Protein AF-A0A1J0VR83-F1 (afdb_monomer_lite)

InterPro domains:
  IPR036388 Winged helix-like DNA-binding domain superfamily [G3DSA:1.10.10.10] (8-56)

Structure (mmCIF, N/CA/C/O backbone):
data_AF-A0A1J0VR83-F1
#
_entry.id   AF-A0A1J0VR83-F1
#
loop_
_atom_site.group_PDB
_atom_site.id
_atom_site.type_symbol
_atom_site.label_atom_id
_atom_site.label_alt_id
_atom_site.label_comp_id
_atom_site.label_asym_id
_atom_site.label_entity_id
_atom_site.label_seq_id
_atom_site.pdbx_PDB_ins_code
_atom_site.Cartn_x
_atom_site.Cartn_y
_atom_site.Cartn_z
_atom_site.occupancy
_atom_site.B_iso_or_equiv
_atom_site.auth_seq_id
_atom_site.auth_comp_id
_atom_site.auth_asym_id
_atom_site.auth_atom_id
_atom_site.pdbx_PDB_model_num
ATOM 1 N N . MET A 1 1 ? -0.948 18.414 -4.778 1.00 46.72 1 MET A N 1
ATOM 2 C CA . MET A 1 1 ? 0.469 17.977 -4.797 1.00 46.72 1 MET A CA 1
ATOM 3 C C . MET A 1 1 ? 0.569 16.507 -4.365 1.00 46.72 1 MET A C 1
ATOM 5 O O . MET A 1 1 ? 1.313 16.176 -3.461 1.00 46.72 1 MET A O 1
ATOM 9 N N . LEU A 1 2 ? -0.232 15.633 -4.988 1.00 49.78 2 LEU A N 1
ATOM 10 C CA . LEU A 1 2 ? -0.326 14.187 -4.701 1.00 49.78 2 LEU A CA 1
ATOM 11 C C . LEU A 1 2 ? 0.102 13.366 -5.934 1.00 49.78 2 LEU A C 1
ATOM 13 O O . LEU A 1 2 ? 0.636 12.272 -5.825 1.00 49.78 2 LEU A O 1
ATOM 17 N N . SER A 1 3 ? -0.039 13.974 -7.114 1.00 47.47 3 SER A N 1
ATOM 18 C CA . SER A 1 3 ? 0.228 13.398 -8.430 1.00 47.47 3 SER A CA 1
ATOM 19 C C . SER A 1 3 ? 1.700 13.061 -8.684 1.00 47.47 3 SER A C 1
ATOM 21 O O . SER A 1 3 ? 1.986 12.199 -9.494 1.00 47.47 3 SER A O 1
ATOM 23 N N . ARG A 1 4 ? 2.645 13.706 -7.984 1.00 49.53 4 ARG A N 1
ATOM 24 C CA . ARG A 1 4 ? 4.092 13.487 -8.191 1.00 49.53 4 ARG A CA 1
ATOM 25 C C . ARG A 1 4 ? 4.676 12.358 -7.347 1.00 49.53 4 ARG A C 1
ATOM 27 O O . ARG A 1 4 ? 5.785 11.926 -7.622 1.00 49.53 4 ARG A O 1
ATOM 34 N N . LEU A 1 5 ? 3.960 11.911 -6.312 1.00 55.03 5 LEU A N 1
ATOM 35 C CA . LEU A 1 5 ? 4.438 10.830 -5.453 1.00 55.03 5 LEU A CA 1
ATOM 36 C C . LEU A 1 5 ? 4.129 9.459 -6.061 1.00 55.03 5 LEU A C 1
ATOM 38 O O . LEU A 1 5 ? 4.883 8.527 -5.845 1.00 55.03 5 LEU A O 1
ATOM 42 N N . LEU A 1 6 ? 3.056 9.367 -6.853 1.00 54.00 6 LEU A N 1
ATOM 43 C CA . LEU A 1 6 ? 2.635 8.161 -7.573 1.00 54.00 6 LEU A CA 1
ATOM 44 C C . LEU A 1 6 ? 3.388 7.963 -8.902 1.00 54.00 6 LEU A C 1
ATOM 46 O O . LEU A 1 6 ? 3.513 6.834 -9.353 1.00 54.00 6 LEU A O 1
ATOM 50 N N . ASP A 1 7 ? 3.916 9.040 -9.493 1.00 54.69 7 ASP A N 1
ATOM 51 C CA . ASP A 1 7 ? 4.636 9.024 -10.781 1.00 54.69 7 ASP A CA 1
ATOM 52 C C . ASP A 1 7 ? 6.046 8.404 -10.681 1.00 54.69 7 ASP A C 1
ATOM 54 O O . ASP A 1 7 ? 6.583 7.902 -11.659 1.00 54.69 7 ASP A O 1
ATOM 58 N N . GLY A 1 8 ? 6.643 8.391 -9.481 1.00 51.62 8 GLY A N 1
ATOM 59 C CA . GLY A 1 8 ? 7.980 7.831 -9.238 1.00 51.62 8 GLY A CA 1
ATOM 60 C C . GLY A 1 8 ? 8.011 6.357 -8.819 1.00 51.62 8 GLY A C 1
ATOM 61 O O . GLY A 1 8 ? 9.098 5.813 -8.622 1.00 51.62 8 GLY A O 1
ATOM 62 N N . PHE A 1 9 ? 6.855 5.702 -8.646 1.00 58.78 9 PHE A N 1
ATOM 63 C CA . PHE A 1 9 ? 6.800 4.284 -8.279 1.00 58.78 9 PHE A CA 1
ATOM 64 C C . PHE A 1 9 ? 6.800 3.411 -9.533 1.00 58.78 9 PHE A C 1
ATOM 66 O O . PHE A 1 9 ? 5.771 2.892 -9.963 1.00 58.78 9 PHE A O 1
ATOM 73 N N . ASP A 1 10 ? 7.996 3.223 -10.087 1.00 54.50 10 ASP A N 1
ATOM 74 C CA . ASP A 1 10 ? 8.288 2.268 -11.157 1.00 54.50 10 ASP A CA 1
ATOM 75 C C . ASP A 1 10 ? 8.192 0.825 -10.604 1.00 54.50 10 ASP A C 1
ATOM 77 O O . ASP A 1 10 ? 9.170 0.172 -10.237 1.00 54.50 10 ASP A O 1
ATOM 81 N N . GLY A 1 11 ? 6.960 0.360 -10.391 1.00 60.94 11 GLY A N 1
ATOM 82 C CA . GLY A 1 11 ? 6.626 -1.062 -10.251 1.00 60.94 11 GLY A CA 1
ATOM 83 C C . GLY A 1 11 ? 6.976 -1.776 -8.938 1.00 60.94 11 GLY A C 1
ATOM 84 O O . GLY A 1 11 ? 6.745 -2.979 -8.843 1.00 60.94 11 GLY A O 1
ATOM 85 N N . LYS A 1 12 ? 7.520 -1.110 -7.908 1.00 67.00 12 LYS A N 1
ATOM 86 C CA . LYS A 1 12 ? 7.866 -1.776 -6.629 1.00 67.00 12 LYS A CA 1
ATOM 87 C C . LYS A 1 12 ? 7.400 -0.992 -5.408 1.00 67.00 12 LYS A C 1
ATOM 89 O O . LYS A 1 12 ? 8.198 -0.421 -4.668 1.00 67.00 12 LYS A O 1
ATOM 94 N N . LEU A 1 13 ? 6.096 -1.005 -5.158 1.00 77.38 13 LEU A N 1
ATOM 95 C CA . LEU A 1 13 ? 5.560 -0.594 -3.866 1.00 77.38 13 LEU A CA 1
ATOM 96 C C . LEU A 1 13 ? 5.924 -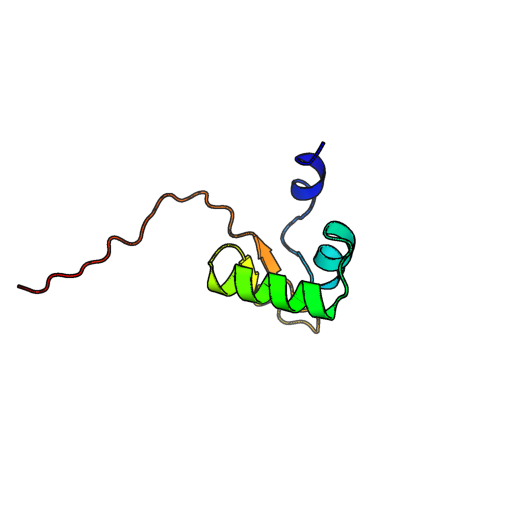1.669 -2.827 1.00 77.38 13 LEU A C 1
ATOM 98 O O . LEU A 1 13 ? 5.689 -2.850 -3.048 1.00 77.38 13 LEU A O 1
ATOM 102 N N . THR A 1 14 ? 6.494 -1.298 -1.682 1.00 81.94 14 THR A N 1
ATOM 103 C CA . THR A 1 14 ? 6.711 -2.235 -0.561 1.00 81.94 14 THR A CA 1
ATOM 104 C C . THR A 1 14 ? 5.909 -1.791 0.658 1.00 81.94 14 THR A C 1
ATOM 106 O O . THR A 1 14 ? 5.510 -0.632 0.759 1.00 81.94 14 THR A O 1
ATOM 109 N N . SER A 1 15 ? 5.700 -2.685 1.629 1.00 81.69 15 SER A N 1
ATOM 110 C CA . SER A 1 15 ? 5.005 -2.342 2.883 1.00 81.69 15 SER A CA 1
ATOM 111 C C . SER A 1 15 ? 5.679 -1.211 3.659 1.00 81.69 15 SER A C 1
ATOM 113 O O . SER A 1 15 ? 5.013 -0.447 4.354 1.00 81.69 15 SER A O 1
ATOM 115 N N . ARG A 1 16 ? 6.999 -1.068 3.513 1.00 81.25 16 ARG A N 1
ATOM 116 C CA . ARG A 1 16 ? 7.774 0.019 4.111 1.00 81.25 16 ARG A CA 1
ATOM 117 C C . ARG A 1 16 ? 7.524 1.356 3.414 1.00 81.25 16 ARG A C 1
ATOM 119 O O . ARG A 1 16 ? 7.338 2.352 4.102 1.00 81.25 16 ARG A O 1
ATOM 126 N N . GLU A 1 17 ? 7.464 1.361 2.086 1.00 81.25 17 GLU A N 1
ATOM 127 C CA . GLU A 1 17 ? 7.126 2.564 1.315 1.00 81.25 17 GLU A CA 1
ATOM 128 C C . GLU A 1 17 ? 5.702 3.025 1.644 1.00 81.25 17 GLU A C 1
ATOM 130 O O . GLU A 1 17 ? 5.491 4.181 2.006 1.00 81.25 17 GLU A O 1
ATOM 135 N N . TRP A 1 18 ? 4.736 2.099 1.656 1.00 84.00 18 TRP A N 1
ATOM 136 C CA . TRP A 1 18 ? 3.353 2.394 2.041 1.00 84.00 18 TRP A CA 1
ATOM 137 C C . TRP A 1 18 ? 3.249 2.994 3.446 1.00 84.00 18 TRP A C 1
ATOM 139 O O . TRP A 1 18 ? 2.540 3.981 3.646 1.00 84.00 18 TRP A O 1
ATOM 149 N N . ALA A 1 19 ? 3.995 2.447 4.411 1.00 86.19 19 ALA A N 1
ATOM 150 C CA . ALA A 1 19 ? 4.051 2.950 5.781 1.00 86.19 19 ALA A CA 1
ATOM 151 C C . ALA A 1 19 ? 4.553 4.402 5.871 1.00 86.19 19 ALA A C 1
ATOM 153 O O . ALA A 1 19 ? 3.990 5.200 6.618 1.00 86.19 19 ALA A O 1
ATOM 154 N N . ILE A 1 20 ? 5.570 4.769 5.084 1.00 83.75 20 ILE 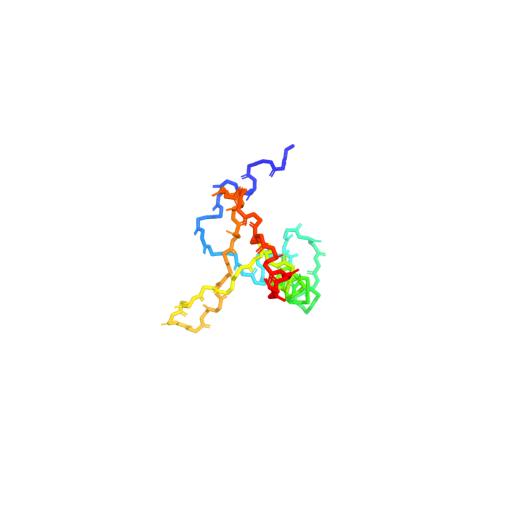A N 1
ATOM 155 C CA . ILE A 1 20 ? 6.120 6.135 5.052 1.00 83.75 20 ILE A CA 1
ATOM 156 C C . ILE A 1 20 ? 5.104 7.115 4.449 1.00 83.75 20 ILE A C 1
ATOM 158 O O . ILE A 1 20 ? 4.906 8.207 4.985 1.00 83.75 20 ILE A O 1
ATOM 162 N N . ILE A 1 21 ? 4.428 6.710 3.371 1.00 79.44 21 ILE A N 1
ATOM 163 C CA . ILE A 1 21 ? 3.442 7.534 2.652 1.00 79.44 21 ILE A CA 1
ATOM 164 C C . ILE A 1 21 ? 2.212 7.800 3.520 1.00 79.44 21 ILE A C 1
ATOM 166 O O . ILE A 1 21 ? 1.765 8.938 3.656 1.00 79.44 21 ILE A O 1
ATOM 170 N N . THR A 1 22 ? 1.679 6.743 4.129 1.00 81.88 22 THR A N 1
ATOM 171 C CA . THR A 1 22 ? 0.473 6.803 4.967 1.00 81.88 22 THR A CA 1
ATOM 172 C C . THR A 1 22 ? 0.770 7.219 6.408 1.00 81.88 22 THR A C 1
ATOM 174 O O . THR A 1 22 ? -0.158 7.408 7.191 1.00 81.88 22 THR A O 1
ATOM 177 N N . LYS A 1 23 ? 2.054 7.387 6.766 1.00 82.56 23 LYS A N 1
ATOM 178 C CA . LYS A 1 23 ? 2.531 7.641 8.136 1.00 82.56 23 LYS A CA 1
ATOM 179 C C . LYS A 1 23 ? 1.992 6.621 9.149 1.00 82.56 23 LYS A C 1
ATOM 181 O O . LYS A 1 23 ? 1.709 6.967 10.294 1.00 82.56 23 LYS A O 1
ATOM 186 N N . THR A 1 24 ? 1.842 5.368 8.725 1.00 84.06 24 THR A N 1
ATOM 187 C CA . THR A 1 24 ? 1.328 4.274 9.555 1.00 84.06 24 THR A CA 1
ATOM 188 C C . THR A 1 24 ? 2.442 3.297 9.937 1.00 84.06 24 THR A C 1
ATOM 190 O O . THR A 1 24 ? 3.539 3.324 9.380 1.00 84.06 24 THR A O 1
ATOM 193 N N . SER A 1 25 ? 2.191 2.423 10.911 1.00 85.81 25 SER A N 1
ATOM 194 C CA . SER A 1 25 ? 3.155 1.377 11.280 1.00 85.81 25 SER A CA 1
ATOM 195 C C . SER A 1 25 ? 3.247 0.302 10.200 1.00 85.81 25 SER A C 1
ATOM 197 O O . SER A 1 25 ? 2.263 0.010 9.528 1.00 85.81 25 SER A O 1
ATOM 199 N N . GLN A 1 26 ? 4.398 -0.367 10.083 1.00 82.12 26 GLN A N 1
ATOM 200 C CA . GLN A 1 26 ? 4.593 -1.434 9.092 1.00 82.12 26 GLN A CA 1
ATOM 201 C C . GLN A 1 26 ? 3.520 -2.537 9.190 1.00 82.12 26 GLN A C 1
ATOM 203 O O . GLN A 1 26 ? 3.074 -3.042 8.166 1.00 82.12 26 GLN A O 1
ATOM 208 N N . ALA A 1 27 ? 3.061 -2.867 10.403 1.00 87.62 27 ALA A N 1
ATOM 209 C CA . ALA A 1 27 ? 1.987 -3.836 10.624 1.00 87.62 27 ALA A CA 1
ATOM 210 C C . ALA A 1 27 ? 0.627 -3.370 10.070 1.00 87.62 27 ALA A C 1
ATOM 212 O O . ALA A 1 27 ? -0.094 -4.169 9.477 1.00 87.62 27 ALA A O 1
ATOM 213 N N . SER A 1 28 ? 0.295 -2.086 10.232 1.00 89.00 28 SER A N 1
ATOM 214 C CA . SER A 1 28 ? -0.930 -1.491 9.686 1.00 89.00 28 SER A CA 1
ATOM 215 C C . SER A 1 28 ? -0.853 -1.403 8.165 1.00 89.00 28 SER A C 1
ATOM 217 O O . SER A 1 28 ? -1.741 -1.900 7.487 1.00 89.00 28 SER A O 1
ATOM 219 N N . ALA A 1 29 ? 0.279 -0.931 7.635 1.00 88.12 29 ALA A N 1
ATOM 220 C CA . ALA A 1 29 ? 0.527 -0.847 6.199 1.00 88.12 29 ALA A CA 1
ATOM 221 C C . ALA A 1 29 ? 0.366 -2.201 5.492 1.00 88.12 29 ALA A C 1
ATOM 223 O O . ALA A 1 29 ? -0.154 -2.274 4.386 1.00 88.12 29 ALA A O 1
ATOM 224 N N . LEU A 1 30 ? 0.803 -3.291 6.128 1.00 86.56 30 LEU A N 1
ATOM 225 C CA . LEU A 1 30 ? 0.681 -4.641 5.577 1.00 86.56 30 LEU A CA 1
ATOM 226 C C . LEU A 1 30 ? -0.781 -5.121 5.550 1.00 86.56 30 LEU A C 1
ATOM 228 O O . LEU A 1 30 ? -1.159 -5.851 4.636 1.00 86.56 30 LEU A O 1
ATOM 232 N N . ARG A 1 31 ? -1.614 -4.698 6.512 1.00 89.50 31 ARG A N 1
ATOM 233 C CA . ARG A 1 31 ? -3.066 -4.936 6.463 1.00 89.50 31 ARG A CA 1
ATOM 234 C C . ARG A 1 31 ? -3.712 -4.125 5.349 1.00 89.50 31 ARG A C 1
ATOM 236 O O . ARG A 1 31 ? -4.373 -4.726 4.517 1.00 89.50 31 ARG A O 1
ATOM 243 N N . ASP A 1 32 ? -3.436 -2.822 5.282 1.00 87.94 32 ASP A N 1
ATOM 244 C CA . ASP A 1 32 ? -3.958 -1.944 4.226 1.00 87.94 32 ASP A CA 1
ATOM 245 C C . ASP A 1 32 ? -3.619 -2.488 2.826 1.00 87.94 32 ASP A C 1
ATOM 247 O O . ASP A 1 32 ? -4.471 -2.541 1.946 1.00 87.94 32 ASP A O 1
ATOM 251 N N . ILE A 1 33 ? -2.388 -2.971 2.627 1.00 86.94 33 ILE A N 1
ATOM 252 C CA . ILE A 1 33 ? -1.970 -3.596 1.365 1.00 86.94 33 ILE A CA 1
ATOM 253 C C . ILE A 1 33 ? -2.733 -4.894 1.082 1.00 86.94 33 ILE A C 1
ATOM 255 O O . ILE A 1 33 ? -3.114 -5.113 -0.063 1.00 86.94 33 ILE A O 1
ATOM 259 N N . ASN A 1 34 ? -2.951 -5.761 2.077 1.00 87.94 34 ASN A N 1
ATOM 260 C CA . ASN A 1 34 ? -3.728 -6.989 1.866 1.00 87.94 34 ASN A CA 1
ATOM 261 C C . ASN A 1 34 ? -5.178 -6.685 1.488 1.00 87.94 34 ASN A C 1
ATOM 263 O O . ASN A 1 34 ? -5.678 -7.297 0.551 1.00 87.94 34 ASN A O 1
ATOM 267 N N . GLU A 1 35 ? -5.810 -5.715 2.149 1.00 90.25 35 GLU A N 1
ATOM 268 C CA . GLU A 1 35 ? -7.162 -5.263 1.801 1.00 90.25 35 GLU A CA 1
ATOM 269 C C . GLU A 1 35 ? -7.195 -4.736 0.359 1.00 90.25 35 GLU A C 1
ATOM 271 O O . GLU A 1 35 ? -8.072 -5.082 -0.420 1.00 90.25 35 GLU A O 1
ATOM 276 N N . LEU A 1 36 ? -6.194 -3.954 -0.055 1.00 85.69 36 LEU A N 1
ATOM 277 C CA . LEU A 1 36 ? -6.098 -3.455 -1.431 1.00 85.69 36 LEU A CA 1
ATOM 278 C C . LEU A 1 36 ? -5.824 -4.552 -2.464 1.00 85.69 36 LEU A C 1
ATOM 280 O O . LEU A 1 36 ? -6.222 -4.402 -3.619 1.00 85.69 36 LEU A O 1
ATOM 284 N N . ILE A 1 37 ? -5.142 -5.631 -2.080 1.00 86.19 37 ILE A N 1
ATOM 285 C CA . ILE A 1 37 ? -4.984 -6.815 -2.932 1.00 86.19 37 ILE A CA 1
ATOM 286 C C . ILE A 1 37 ? -6.317 -7.542 -3.083 1.00 86.19 37 ILE A C 1
ATOM 288 O O . ILE A 1 37 ? -6.673 -7.911 -4.199 1.00 86.19 37 ILE A O 1
ATOM 292 N N . ASP A 1 38 ? -7.054 -7.709 -1.985 1.00 86.56 38 ASP A N 1
ATOM 293 C CA . ASP A 1 38 ? -8.387 -8.322 -1.981 1.00 86.56 38 ASP A CA 1
ATOM 294 C C . ASP A 1 38 ? -9.379 -7.517 -2.839 1.00 86.56 38 ASP A C 1
ATOM 296 O O . ASP A 1 38 ? -10.095 -8.072 -3.670 1.00 86.56 38 ASP A O 1
ATOM 300 N N . LEU A 1 39 ? -9.311 -6.186 -2.748 1.00 84.75 39 LEU A N 1
ATOM 301 C CA . LEU A 1 39 ? -10.089 -5.254 -3.568 1.00 84.75 39 LEU A CA 1
ATOM 302 C C . LEU A 1 39 ? -9.641 -5.192 -5.041 1.00 84.75 39 LEU A C 1
ATOM 304 O O . LEU A 1 39 ? -10.295 -4.527 -5.845 1.00 84.75 39 LEU A O 1
ATOM 308 N N . GLY A 1 40 ? -8.526 -5.829 -5.413 1.00 82.62 40 GLY A N 1
ATOM 309 C CA . GLY A 1 40 ? -7.989 -5.789 -6.778 1.00 82.62 40 GLY A CA 1
ATOM 310 C C . GLY A 1 40 ? -7.365 -4.446 -7.180 1.00 82.62 40 GLY A C 1
ATOM 311 O O . GLY A 1 40 ? -7.216 -4.167 -8.368 1.00 82.62 40 GLY A O 1
ATOM 312 N N . ALA A 1 41 ? -6.984 -3.609 -6.211 1.00 82.75 41 ALA A N 1
ATOM 313 C CA . ALA A 1 41 ? -6.261 -2.355 -6.438 1.00 82.75 41 ALA A CA 1
ATOM 314 C C . ALA A 1 41 ? -4.729 -2.548 -6.467 1.00 82.75 41 ALA A C 1
ATOM 316 O O . ALA A 1 41 ? -4.011 -1.806 -7.144 1.00 82.75 41 ALA A O 1
ATOM 317 N N . LEU A 1 42 ? -4.216 -3.551 -5.747 1.00 82.81 42 LEU A N 1
ATOM 318 C CA . LEU A 1 42 ? -2.802 -3.938 -5.723 1.00 82.81 42 LEU A CA 1
ATOM 319 C C . LEU A 1 42 ? -2.638 -5.406 -6.126 1.00 82.81 42 LEU A C 1
ATOM 321 O O . LEU A 1 42 ? -3.494 -6.236 -5.843 1.00 82.81 42 LEU A O 1
ATOM 325 N N . ARG A 1 43 ? -1.498 -5.767 -6.721 1.00 81.75 43 ARG A N 1
ATOM 326 C CA . ARG A 1 43 ? -1.083 -7.175 -6.839 1.00 81.75 43 ARG A CA 1
ATOM 327 C C . ARG A 1 43 ? 0.268 -7.405 -6.192 1.00 81.75 43 ARG A C 1
ATOM 329 O O . ARG A 1 43 ? 1.129 -6.528 -6.205 1.00 81.75 43 ARG A O 1
ATOM 336 N N . ARG A 1 44 ? 0.484 -8.617 -5.682 1.00 82.56 44 ARG A N 1
ATOM 337 C CA . ARG A 1 44 ? 1.835 -9.098 -5.373 1.00 82.56 44 ARG A CA 1
ATOM 338 C C . ARG A 1 44 ? 2.560 -9.373 -6.684 1.00 82.56 44 ARG A C 1
ATOM 340 O O . ARG A 1 44 ? 2.053 -10.124 -7.511 1.00 82.56 44 ARG A O 1
ATOM 347 N N . SER A 1 45 ? 3.721 -8.757 -6.859 1.00 74.94 45 SER A N 1
ATOM 348 C CA . SER A 1 45 ? 4.628 -9.063 -7.958 1.00 74.94 45 SER A CA 1
ATOM 349 C C . SER A 1 45 ? 5.410 -10.324 -7.609 1.00 74.94 45 SER A C 1
ATOM 351 O O . SER A 1 45 ? 5.949 -10.422 -6.500 1.00 74.94 45 SER A O 1
ATOM 353 N N . ASP A 1 46 ? 5.491 -11.272 -8.542 1.00 63.06 46 ASP A N 1
ATOM 354 C CA . ASP A 1 46 ? 6.215 -12.545 -8.400 1.00 63.06 46 ASP A CA 1
ATOM 355 C C . ASP A 1 46 ? 7.738 -12.334 -8.531 1.00 63.06 46 ASP A C 1
ATOM 357 O O . ASP A 1 46 ? 8.448 -12.922 -9.345 1.00 63.06 46 ASP A O 1
ATOM 361 N N . SER A 1 47 ? 8.258 -11.381 -7.760 1.00 60.16 47 SER A N 1
ATOM 362 C CA . SER A 1 47 ? 9.672 -11.047 -7.755 1.00 60.16 47 SER A CA 1
ATOM 363 C C . SER A 1 47 ? 10.402 -12.132 -6.967 1.00 60.16 47 SER A C 1
ATOM 365 O O . SER A 1 47 ? 10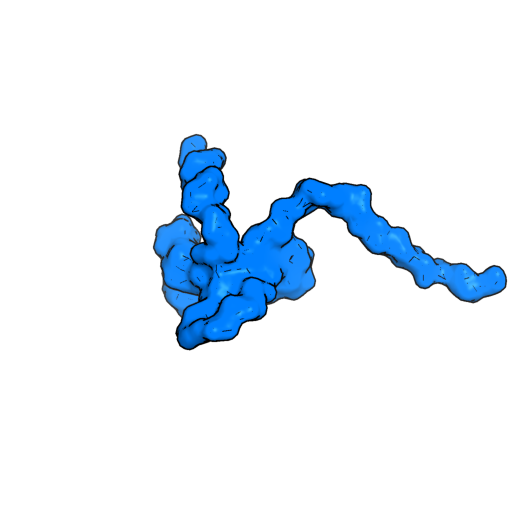.386 -12.141 -5.737 1.00 60.16 47 SER A O 1
ATOM 367 N N . SER A 1 48 ? 11.013 -13.070 -7.693 1.00 52.34 48 SER A N 1
ATOM 368 C CA . SER A 1 48 ? 11.831 -14.185 -7.193 1.00 52.34 48 SER A CA 1
ATOM 369 C C . SER A 1 48 ? 13.127 -13.706 -6.505 1.00 52.34 48 SER A C 1
ATOM 371 O O . SER A 1 48 ? 14.246 -13.991 -6.936 1.00 52.34 48 SER A O 1
ATOM 373 N N . GLY A 1 49 ? 12.987 -12.961 -5.411 1.00 60.59 49 GLY A N 1
ATOM 374 C CA . GLY A 1 49 ? 14.049 -12.515 -4.514 1.00 60.59 49 GLY A CA 1
ATOM 375 C C . GLY A 1 49 ? 13.501 -12.353 -3.094 1.00 60.59 49 GLY A C 1
ATOM 376 O O . GLY A 1 49 ? 12.296 -12.414 -2.878 1.00 60.59 49 GLY A O 1
ATOM 377 N N . ARG A 1 50 ? 14.358 -12.112 -2.091 1.00 65.94 50 ARG A N 1
ATOM 378 C CA . ARG A 1 50 ? 13.955 -11.965 -0.666 1.00 65.94 50 ARG A CA 1
ATOM 379 C C . ARG A 1 50 ? 13.022 -10.766 -0.381 1.00 65.94 50 ARG A C 1
ATOM 381 O O . ARG A 1 50 ? 12.795 -10.434 0.779 1.00 65.94 50 ARG A O 1
ATOM 388 N N . SER A 1 51 ? 12.524 -10.083 -1.409 1.00 60.38 51 SER A N 1
ATOM 389 C CA . SER A 1 51 ? 11.781 -8.832 -1.311 1.00 60.38 51 SER A CA 1
ATOM 390 C C . SER A 1 51 ? 10.434 -8.950 -2.014 1.00 60.38 51 SER A C 1
ATOM 392 O O . SER A 1 51 ? 10.348 -8.915 -3.240 1.00 60.38 51 SER A O 1
ATOM 394 N N . THR A 1 52 ? 9.370 -9.032 -1.217 1.00 72.69 52 THR A N 1
ATOM 395 C CA . THR A 1 52 ? 7.990 -8.939 -1.698 1.00 72.69 52 THR A CA 1
ATOM 396 C C . THR A 1 52 ? 7.734 -7.527 -2.214 1.00 72.69 52 THR A C 1
ATOM 398 O O . THR A 1 52 ? 7.776 -6.561 -1.449 1.00 72.69 52 THR A O 1
ATOM 401 N N . SER A 1 53 ? 7.496 -7.415 -3.517 1.00 77.69 53 SER A N 1
ATOM 402 C CA . SER A 1 53 ? 7.125 -6.160 -4.172 1.00 77.69 53 SER A CA 1
ATOM 403 C C . SER A 1 53 ? 5.647 -6.215 -4.546 1.00 77.69 53 SER A C 1
ATOM 405 O O . SER A 1 53 ? 5.131 -7.274 -4.901 1.00 77.69 53 SER A O 1
ATOM 407 N N . TYR A 1 54 ? 4.968 -5.083 -4.448 1.00 83.31 54 TYR A N 1
ATOM 408 C CA . TYR A 1 54 ? 3.575 -4.901 -4.821 1.00 83.31 54 TYR A CA 1
ATOM 409 C C . TYR A 1 54 ? 3.506 -3.930 -5.999 1.00 83.31 54 TYR A C 1
ATOM 411 O O . TYR A 1 54 ? 4.262 -2.960 -6.067 1.00 83.31 54 TYR A O 1
ATOM 419 N N . GLU A 1 55 ? 2.599 -4.190 -6.925 1.00 80.75 55 GLU A N 1
ATOM 420 C CA . GLU A 1 55 ? 2.360 -3.356 -8.098 1.00 80.75 55 GLU A CA 1
ATOM 421 C C . GLU A 1 55 ? 0.953 -2.768 -8.012 1.00 80.75 55 GLU A C 1
ATOM 423 O O 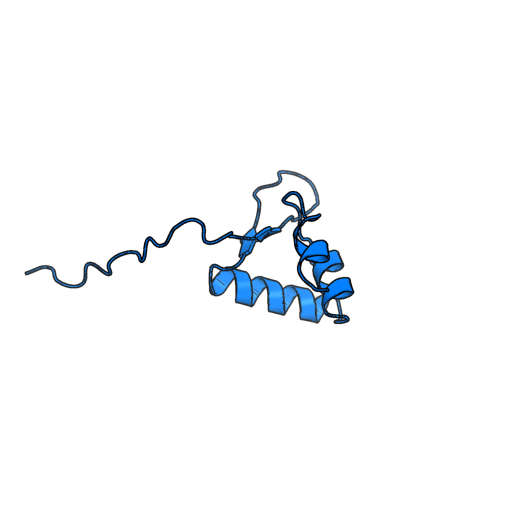. GLU A 1 55 ? 0.001 -3.466 -7.651 1.00 80.75 55 GLU A O 1
ATOM 428 N N . LEU A 1 56 ? 0.825 -1.484 -8.356 1.00 77.25 56 LEU A N 1
ATOM 429 C CA . LEU A 1 56 ? -0.474 -0.855 -8.560 1.00 77.25 56 LEU A CA 1
ATOM 430 C C . LEU A 1 56 ? -1.122 -1.465 -9.793 1.00 77.25 56 LEU A C 1
ATOM 432 O O . LEU A 1 56 ? -0.557 -1.423 -10.887 1.00 77.25 56 LEU A O 1
ATOM 436 N N . ILE A 1 57 ? -2.328 -2.000 -9.619 1.00 74.25 57 ILE A N 1
ATOM 437 C CA . ILE A 1 57 ? -3.184 -2.347 -10.745 1.00 74.25 57 ILE A CA 1
ATOM 438 C C . ILE A 1 57 ? -3.728 -1.013 -11.249 1.00 74.25 57 ILE A C 1
ATOM 440 O O . ILE A 1 57 ? -4.795 -0.549 -10.849 1.00 74.25 57 ILE A O 1
ATOM 444 N N . ALA A 1 58 ? -2.937 -0.333 -12.083 1.00 62.47 58 ALA A N 1
ATOM 445 C CA . ALA A 1 58 ? -3.433 0.797 -12.841 1.00 62.47 58 ALA A CA 1
ATOM 446 C C . ALA A 1 58 ? -4.611 0.266 -13.657 1.00 62.47 58 ALA A C 1
ATOM 448 O O . ALA A 1 58 ? -4.427 -0.525 -14.582 1.00 62.47 58 ALA A O 1
ATOM 449 N N . THR A 1 59 ? -5.825 0.657 -13.271 1.00 54.91 59 THR A N 1
ATOM 450 C CA . THR A 1 59 ? -7.039 0.435 -14.056 1.00 54.91 59 THR A CA 1
ATOM 451 C C . THR A 1 59 ? -6.902 1.243 -15.349 1.00 54.91 59 THR A C 1
ATOM 453 O O . THR A 1 59 ? -7.446 2.327 -15.507 1.00 54.91 59 THR A O 1
ATOM 456 N 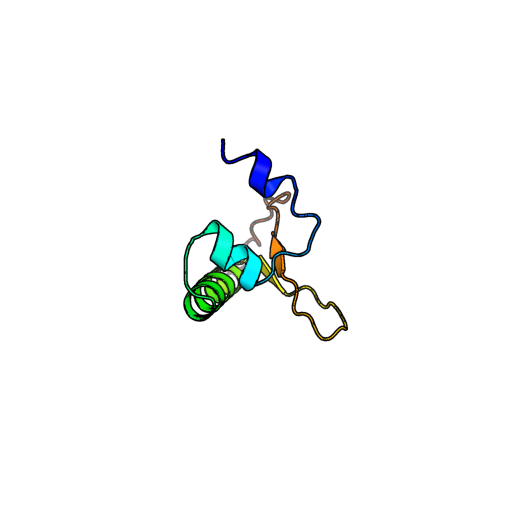N . SER A 1 60 ? -6.099 0.738 -16.278 1.00 49.41 60 SER A N 1
ATOM 457 C CA . SER A 1 60 ? -6.147 1.070 -17.694 1.00 49.41 60 SER A CA 1
ATOM 458 C C . SER A 1 60 ? -6.847 -0.108 -18.356 1.00 49.41 60 SER A C 1
ATOM 460 O O . SER A 1 60 ? -6.229 -0.988 -18.947 1.00 49.41 60 SER A O 1
ATOM 462 N N . GLY A 1 61 ? -8.144 -0.220 -18.084 1.00 50.44 61 GLY A N 1
ATOM 463 C CA . GLY A 1 61 ? -8.907 -1.409 -18.432 1.00 50.44 61 GLY A CA 1
ATOM 464 C C . GLY A 1 61 ? -10.228 -1.451 -17.694 1.00 50.44 61 GLY A C 1
ATOM 465 O O . GLY A 1 61 ? -10.406 -2.234 -16.769 1.00 50.44 61 GLY A O 1
ATOM 466 N N . ASN A 1 62 ? -11.162 -0.608 -18.127 1.00 47.25 62 ASN A N 1
ATOM 467 C CA . ASN A 1 62 ? -12.590 -0.800 -17.911 1.00 47.25 62 ASN A CA 1
ATOM 468 C C . ASN A 1 62 ? -13.047 -2.100 -18.607 1.00 47.25 62 ASN A C 1
ATOM 470 O O . ASN A 1 62 ? -13.729 -2.076 -19.627 1.00 47.25 62 ASN A O 1
ATOM 474 N N . SER A 1 63 ? -12.646 -3.237 -18.057 1.00 49.00 63 SER A N 1
ATOM 475 C CA . SER A 1 63 ? -13.207 -4.548 -18.359 1.00 49.00 63 SER A CA 1
ATOM 476 C C . SER A 1 63 ? -13.702 -5.082 -17.029 1.00 49.00 63 SER A C 1
ATOM 478 O O . SER A 1 63 ? -13.051 -5.876 -16.358 1.00 49.00 63 SER A O 1
ATOM 480 N N . VAL A 1 64 ? -14.857 -4.553 -16.625 1.00 55.31 64 VAL A N 1
ATOM 481 C CA . VAL A 1 64 ? -15.802 -5.294 -15.794 1.00 55.31 64 VAL A CA 1
ATOM 482 C C . VAL A 1 64 ? -15.828 -6.731 -16.324 1.00 55.31 64 VAL A C 1
ATOM 484 O O . VAL A 1 64 ? -16.154 -6.909 -17.499 1.00 55.31 64 VAL A O 1
ATOM 487 N N . PRO A 1 65 ? -15.448 -7.757 -15.542 1.00 52.25 65 PRO A N 1
ATOM 488 C CA . PRO A 1 65 ? -15.810 -9.109 -15.910 1.00 52.25 65 PRO A CA 1
ATOM 489 C C . PRO A 1 65 ? -17.333 -9.138 -15.831 1.00 52.25 65 PRO A C 1
ATOM 491 O O . PRO A 1 65 ? -17.913 -9.097 -14.741 1.00 52.25 65 PRO A O 1
ATOM 494 N N . GLU A 1 66 ? -17.965 -9.080 -17.002 1.00 52.34 66 GLU A N 1
ATOM 495 C CA . GLU A 1 66 ? -19.379 -9.356 -17.175 1.00 52.34 66 GLU A CA 1
ATOM 496 C C . GLU A 1 66 ? -19.643 -10.646 -16.409 1.00 52.34 66 GLU A C 1
ATOM 498 O O . GLU A 1 66 ? -19.047 -11.696 -16.653 1.00 52.34 66 GLU A O 1
ATOM 503 N N . ARG A 1 67 ? -20.413 -10.508 -15.333 1.00 50.03 67 ARG A N 1
ATOM 504 C CA . ARG A 1 67 ? -20.794 -11.632 -14.504 1.00 50.03 67 ARG A CA 1
ATOM 505 C C . ARG A 1 67 ? -21.792 -12.398 -15.354 1.00 50.03 67 ARG A C 1
ATOM 507 O O . ARG A 1 67 ? -22.980 -12.091 -15.306 1.00 50.03 67 ARG A O 1
ATOM 514 N N . ASP A 1 68 ? -21.296 -13.346 -16.142 1.00 50.47 68 ASP A N 1
ATOM 515 C CA . ASP A 1 68 ? -22.080 -14.388 -16.798 1.00 50.47 68 ASP A CA 1
ATOM 516 C C . ASP A 1 68 ? -22.739 -15.242 -15.705 1.00 50.47 68 ASP A C 1
ATOM 518 O O . ASP A 1 68 ? -22.280 -16.307 -15.295 1.00 50.47 68 ASP A O 1
ATOM 522 N N . ILE A 1 69 ? -23.816 -14.695 -15.151 1.00 61.53 69 ILE A N 1
ATOM 523 C CA . ILE A 1 69 ? -24.781 -15.377 -14.308 1.00 61.53 69 ILE A CA 1
ATOM 524 C C . ILE A 1 69 ? -26.086 -15.473 -15.091 1.00 61.53 69 ILE A C 1
ATOM 526 O O . ILE A 1 69 ? -27.032 -14.760 -14.787 1.00 61.53 69 ILE A O 1
ATOM 530 N N . THR A 1 70 ? -26.149 -16.331 -16.111 1.00 54.16 70 THR A N 1
ATOM 531 C CA . THR A 1 70 ? -27.353 -17.116 -16.454 1.00 54.16 70 THR A CA 1
ATOM 532 C C . THR A 1 70 ? -26.983 -18.167 -17.495 1.00 54.16 70 THR A C 1
ATOM 534 O O . THR A 1 70 ? -26.966 -17.933 -18.696 1.00 54.16 70 THR A O 1
ATOM 537 N N . GLN A 1 71 ? -26.731 -19.368 -16.992 1.00 60.94 71 GLN A N 1
ATOM 538 C CA . GLN A 1 71 ? -26.963 -20.607 -17.712 1.00 60.94 71 GLN A CA 1
ATOM 539 C C . GLN A 1 71 ? -28.490 -20.778 -17.820 1.00 60.94 71 GLN A C 1
ATOM 541 O O . GLN A 1 71 ? -29.149 -20.968 -16.793 1.00 60.94 71 GLN A O 1
ATOM 546 N N . ARG A 1 72 ? -29.068 -20.669 -19.022 1.00 56.94 72 ARG A N 1
ATOM 547 C CA . ARG A 1 72 ? -30.422 -21.165 -19.307 1.00 56.94 72 ARG A CA 1
ATOM 548 C C . ARG A 1 72 ? -30.648 -21.423 -20.787 1.00 56.94 72 ARG A C 1
ATOM 550 O O . ARG A 1 72 ? -30.231 -20.569 -21.593 1.00 56.94 72 ARG A O 1
#

Sequence (72 aa):
MLSRLLDGFDGKLTSREWAIITKTSQASALRDINELIDLGALRRSDSSGRSTSYELIATSGNSVPERDITQR

Secondary structure (DSSP, 8-state):
--HHHHTT--S-B-HHHHHHHHT--HHHHHHHHHHHHHTTSEEEE---SS--EEEE---------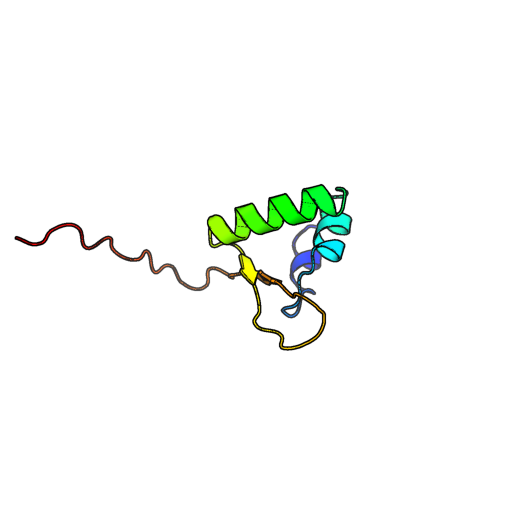-------

Foldseek 3Di:
DVVVVVVPPPQFDALVNQCVVVVHDSVVSVVVQVVCVVVVQKDFDPPPDPGTGIGGPPPPDPPDPPPPPDDD

Organism: NCBI:txid2213200

pLDDT: mean 70.33, std 14.78, range [46.72, 90.25]

Radius of gyration: 15.23 Å; chains: 1; bounding box: 44×39×31 Å